Protein AF-A0A4Y8C8K5-F1 (afdb_monomer_lite)

pLDDT: mean 85.99, std 13.45, range [51.09, 97.0]

Secondary structure (DSSP, 8-state):
--S--SSSS-----SSS----TT----S------PPPPPP--HHHHHHH--TTEEEEE-SS-EEEEES--SHHHHHHHHHHH-

Foldseek 3Di:
DQDDDPDPDDDDDDPPDDDPCPPDDPDDDPPPDDDDDDDDADPVNQVVPDDPQKDWDDDPVDIDIDGVDNDPVVVVVVVVVVD

Sequence (83 aa):
IIGEHSRPNDLDVNPIKGKNLTNVRASGSDDAIKLVPPRKLSLERALEWIEEDELVEVTPVNVRVRKRYLDPTQRKRMEKAKS

Radius of gyration: 16.89 Å; chains: 1; bounding box: 41×37×35 Å

Structure (mmCIF, N/CA/C/O backbone):
data_AF-A0A4Y8C8K5-F1
#
_entry.id   AF-A0A4Y8C8K5-F1
#
loop_
_atom_site.group_PDB
_atom_site.id
_atom_site.type_symbol
_atom_site.label_atom_id
_atom_site.label_alt_id
_atom_site.label_comp_id
_atom_site.label_asym_id
_atom_site.label_entity_id
_atom_site.label_seq_id
_atom_site.pdbx_PDB_ins_code
_atom_site.Cartn_x
_atom_site.Cartn_y
_atom_site.Cartn_z
_atom_site.occupancy
_atom_site.B_iso_or_equiv
_atom_site.auth_seq_id
_atom_site.auth_comp_id
_atom_site.auth_asym_id
_atom_site.auth_atom_id
_atom_site.pdbx_PDB_model_num
ATOM 1 N N . ILE A 1 1 ? -1.548 0.243 -1.751 1.00 93.56 1 ILE A N 1
ATOM 2 C CA . ILE A 1 1 ? -0.218 0.259 -1.111 1.00 93.56 1 ILE A CA 1
ATOM 3 C C . ILE A 1 1 ? 0.766 -0.342 -2.094 1.00 93.56 1 ILE A C 1
ATOM 5 O O . ILE A 1 1 ? 0.400 -1.284 -2.787 1.00 93.56 1 ILE A O 1
ATOM 9 N N . ILE A 1 2 ? 1.942 0.267 -2.244 1.00 92.69 2 ILE A N 1
ATOM 10 C CA . ILE A 1 2 ? 2.903 -0.091 -3.303 1.00 92.69 2 ILE A CA 1
ATOM 11 C C . ILE A 1 2 ? 4.245 -0.600 -2.764 1.00 92.69 2 ILE A C 1
ATOM 13 O O . ILE A 1 2 ? 5.093 -1.015 -3.547 1.00 92.69 2 ILE A O 1
ATOM 17 N N . GLY A 1 3 ? 4.450 -0.568 -1.449 1.00 92.19 3 GLY A N 1
ATOM 18 C CA . GLY A 1 3 ? 5.686 -0.991 -0.809 1.00 92.19 3 GLY A CA 1
ATOM 19 C C . GLY A 1 3 ? 5.640 -0.775 0.697 1.00 92.19 3 GLY A C 1
ATOM 20 O O . GLY A 1 3 ? 4.655 -0.268 1.228 1.00 92.19 3 GLY A O 1
ATOM 21 N N . GLU A 1 4 ? 6.728 -1.165 1.348 1.00 91.88 4 GLU A N 1
ATOM 22 C CA . GLU A 1 4 ? 6.943 -1.042 2.786 1.00 91.88 4 GLU A CA 1
ATOM 23 C C . GLU A 1 4 ? 7.827 0.179 3.058 1.00 91.88 4 GLU A C 1
ATOM 25 O O . GLU A 1 4 ? 8.849 0.381 2.393 1.00 91.88 4 GLU A O 1
ATOM 30 N N . HIS A 1 5 ? 7.426 1.011 4.015 1.00 95.00 5 HIS A N 1
ATOM 31 C CA . HIS A 1 5 ? 8.250 2.127 4.455 1.00 95.00 5 HIS A CA 1
ATOM 32 C C . HIS A 1 5 ? 9.252 1.636 5.505 1.00 95.00 5 HIS A C 1
ATOM 34 O O . HIS A 1 5 ? 8.915 0.852 6.381 1.00 95.00 5 HIS A O 1
ATOM 40 N N . SER A 1 6 ? 10.498 2.112 5.447 1.00 94.12 6 SER A N 1
ATOM 41 C CA . SER A 1 6 ? 11.542 1.727 6.412 1.00 94.12 6 SER A CA 1
ATOM 42 C C . SER A 1 6 ? 11.332 2.295 7.819 1.00 94.12 6 SER A C 1
ATOM 44 O O . SER A 1 6 ? 12.099 1.988 8.730 1.00 94.12 6 SER A O 1
ATOM 46 N N . ARG A 1 7 ? 10.330 3.160 7.995 1.00 94.62 7 ARG A N 1
ATOM 47 C CA . ARG A 1 7 ? 9.940 3.766 9.268 1.00 94.62 7 ARG A CA 1
ATOM 48 C C . ARG A 1 7 ? 8.521 3.319 9.619 1.00 94.62 7 ARG A C 1
ATOM 50 O O . ARG A 1 7 ? 7.744 3.069 8.704 1.00 94.62 7 ARG A O 1
ATOM 57 N N . PRO A 1 8 ? 8.160 3.309 10.912 1.00 90.50 8 PRO A N 1
ATOM 58 C CA . PRO A 1 8 ? 6.867 2.799 11.375 1.00 90.50 8 PRO A CA 1
ATOM 59 C C . PRO A 1 8 ? 5.656 3.651 10.967 1.00 90.50 8 PRO A C 1
ATOM 61 O O . PRO A 1 8 ? 4.530 3.272 11.246 1.00 90.50 8 PRO A O 1
ATOM 64 N N . ASN A 1 9 ? 5.858 4.826 10.368 1.00 90.38 9 ASN A N 1
ATOM 65 C CA . ASN A 1 9 ? 4.764 5.686 9.934 1.00 90.38 9 ASN A CA 1
ATOM 66 C C . ASN A 1 9 ? 4.428 5.464 8.458 1.00 90.38 9 ASN A C 1
ATOM 68 O O . ASN A 1 9 ? 5.326 5.260 7.642 1.00 90.38 9 ASN A O 1
ATOM 72 N N . ASP A 1 10 ? 3.170 5.666 8.087 1.00 91.38 10 ASP A N 1
ATOM 73 C CA . ASP A 1 10 ? 2.769 5.676 6.683 1.00 91.38 10 ASP A CA 1
ATOM 74 C C . ASP A 1 10 ? 3.363 6.867 5.918 1.00 91.38 10 ASP A C 1
ATOM 76 O O . ASP A 1 10 ? 3.568 7.962 6.462 1.00 91.38 10 ASP A O 1
ATOM 80 N N . LEU A 1 11 ? 3.633 6.651 4.627 1.00 92.50 11 LEU A N 1
ATOM 81 C CA . LEU A 1 11 ? 4.107 7.680 3.708 1.00 92.50 11 LEU A CA 1
ATOM 82 C C . LEU A 1 11 ? 3.341 7.630 2.385 1.00 92.50 11 LEU A C 1
ATOM 84 O O . LEU A 1 11 ? 3.404 6.652 1.639 1.00 92.50 11 LEU A O 1
ATOM 88 N N . ASP A 1 12 ? 2.686 8.740 2.057 1.00 91.69 12 ASP A N 1
ATOM 89 C CA . ASP A 1 12 ? 2.046 8.925 0.761 1.00 91.69 12 ASP A CA 1
ATOM 90 C C . ASP A 1 12 ? 3.066 9.380 -0.282 1.00 91.69 12 ASP A C 1
ATOM 92 O O . ASP A 1 12 ? 3.726 10.41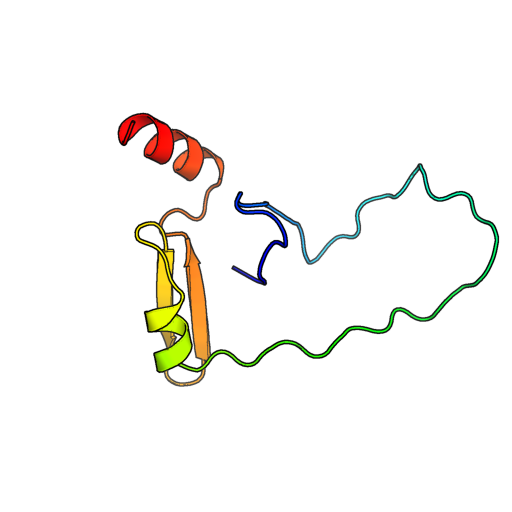3 -0.133 1.00 91.69 12 ASP A O 1
ATOM 96 N N . VAL A 1 13 ? 3.180 8.614 -1.365 1.00 91.25 13 VAL A N 1
ATOM 97 C CA . VAL A 1 13 ? 4.133 8.869 -2.449 1.00 91.25 13 VAL A CA 1
ATOM 98 C C . VAL A 1 13 ? 3.450 8.825 -3.810 1.00 91.25 13 VAL A C 1
ATOM 100 O O . VAL A 1 13 ? 2.438 8.152 -4.000 1.00 91.25 13 VAL A O 1
ATOM 103 N N . ASN A 1 14 ? 4.032 9.530 -4.781 1.00 90.69 14 ASN A N 1
ATOM 104 C CA . ASN A 1 14 ? 3.619 9.460 -6.177 1.00 90.69 14 ASN A CA 1
ATOM 105 C C . ASN A 1 14 ? 4.571 8.526 -6.948 1.00 90.69 14 ASN A C 1
ATOM 107 O O . ASN A 1 14 ? 5.733 8.890 -7.123 1.00 90.69 14 ASN A O 1
ATOM 111 N N . PRO A 1 15 ? 4.111 7.354 -7.424 1.00 90.19 15 PRO A N 1
ATOM 112 C CA . PRO A 1 15 ? 4.955 6.432 -8.183 1.00 90.19 15 PRO A CA 1
ATOM 113 C C . PRO A 1 15 ? 5.088 6.788 -9.672 1.00 90.19 15 PRO A C 1
ATOM 115 O O . PRO A 1 15 ? 5.907 6.194 -10.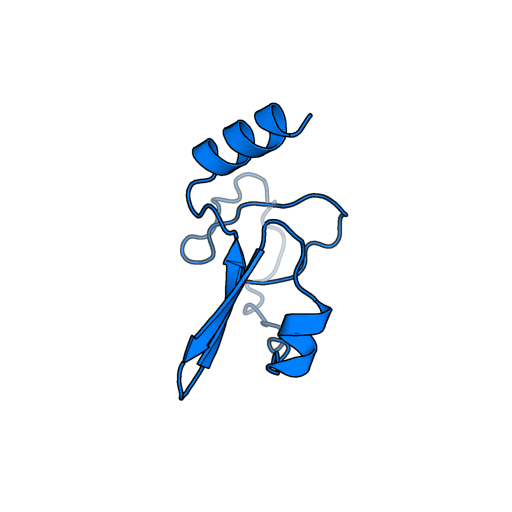362 1.00 90.19 15 PRO A O 1
ATOM 118 N N . ILE A 1 16 ? 4.275 7.715 -10.188 1.00 89.81 16 ILE A N 1
ATOM 119 C CA . ILE A 1 16 ? 4.197 8.045 -11.621 1.00 89.81 16 ILE A CA 1
ATOM 120 C C . ILE A 1 16 ? 5.119 9.216 -11.957 1.00 89.81 16 ILE A C 1
ATOM 122 O O . ILE A 1 16 ? 5.781 9.223 -12.993 1.00 89.81 16 ILE A O 1
ATOM 126 N N . LYS A 1 17 ? 5.144 10.234 -11.092 1.00 87.06 17 LYS A N 1
ATOM 127 C CA . LYS A 1 17 ? 5.883 11.470 -11.337 1.00 87.06 17 LYS A CA 1
ATOM 128 C C . LYS A 1 17 ? 7.070 11.582 -10.393 1.00 87.06 17 LYS A C 1
ATOM 130 O O . LYS A 1 17 ? 6.897 11.660 -9.178 1.00 87.06 17 LYS A O 1
ATOM 135 N N . GLY A 1 18 ? 8.264 11.671 -10.979 1.00 78.88 18 GLY A N 1
ATOM 136 C CA . GLY A 1 18 ? 9.483 11.992 -10.249 1.00 78.88 18 GLY A CA 1
ATOM 137 C C . GLY A 1 18 ? 9.355 13.329 -9.518 1.00 78.88 18 GLY A C 1
ATOM 138 O O . GLY A 1 18 ? 8.776 14.295 -10.026 1.00 78.88 18 GLY A O 1
ATOM 139 N N . LYS A 1 19 ? 9.896 13.391 -8.304 1.00 75.38 19 LYS A N 1
ATOM 140 C CA . LYS A 1 19 ? 10.033 14.653 -7.579 1.00 75.38 19 LYS A CA 1
ATOM 141 C C . LYS A 1 19 ? 11.158 15.453 -8.235 1.00 75.38 19 LYS A C 1
ATOM 143 O O . LYS A 1 19 ? 12.241 14.913 -8.432 1.00 75.38 19 LYS A O 1
ATOM 148 N N . ASN A 1 20 ? 10.927 16.733 -8.531 1.00 61.69 20 ASN A N 1
ATOM 149 C CA . ASN A 1 20 ? 12.016 17.620 -8.937 1.00 61.69 20 ASN A CA 1
ATOM 150 C C . ASN A 1 20 ? 12.993 17.753 -7.765 1.00 61.69 20 ASN A C 1
ATOM 152 O O . ASN A 1 20 ? 12.687 18.372 -6.745 1.00 61.69 20 ASN A O 1
ATOM 156 N N . LEU A 1 21 ? 14.149 17.111 -7.900 1.00 63.06 21 LEU A N 1
ATOM 157 C CA . LEU A 1 21 ? 15.233 17.162 -6.935 1.00 63.06 21 LEU A CA 1
ATOM 158 C C . LEU A 1 21 ? 16.051 18.426 -7.208 1.00 63.06 21 LEU A C 1
ATOM 160 O O . LEU A 1 21 ? 17.042 18.392 -7.922 1.00 63.06 21 LEU A O 1
ATOM 164 N N . THR A 1 22 ? 15.647 19.558 -6.637 1.00 56.84 22 THR A N 1
ATOM 165 C CA . THR A 1 22 ? 16.432 20.804 -6.711 1.00 56.84 22 THR A CA 1
ATOM 166 C C . THR A 1 22 ? 17.738 20.750 -5.905 1.00 56.84 22 THR A C 1
ATOM 168 O O . THR A 1 22 ? 18.594 21.606 -6.089 1.00 56.84 22 THR A O 1
ATOM 171 N N . ASN A 1 23 ? 17.927 19.732 -5.052 1.00 51.09 23 ASN A N 1
ATOM 172 C CA . ASN A 1 23 ? 19.064 19.607 -4.128 1.00 51.09 23 ASN A CA 1
ATOM 173 C C . ASN A 1 23 ? 20.068 18.489 -4.472 1.00 51.09 23 ASN A C 1
ATOM 175 O O . ASN A 1 23 ? 20.874 18.122 -3.617 1.00 51.09 23 ASN A O 1
ATOM 179 N N . VAL A 1 24 ? 20.059 17.933 -5.687 1.00 58.81 24 VAL A N 1
ATOM 180 C CA . VAL A 1 24 ? 21.121 17.000 -6.105 1.00 58.81 24 VAL A CA 1
ATOM 181 C C . VAL A 1 24 ? 22.209 17.805 -6.803 1.00 58.81 24 VAL A C 1
ATOM 183 O O . VAL A 1 24 ? 22.059 18.228 -7.945 1.00 58.81 24 VAL A O 1
ATOM 186 N N . ARG A 1 25 ? 23.304 18.057 -6.076 1.00 52.47 25 ARG A N 1
ATOM 187 C CA . ARG A 1 25 ? 24.562 18.542 -6.650 1.00 52.47 25 ARG A CA 1
ATOM 188 C C . ARG A 1 25 ? 24.963 17.564 -7.751 1.00 52.47 25 ARG A C 1
ATOM 190 O O . ARG A 1 25 ? 25.286 16.416 -7.465 1.00 52.47 25 ARG A O 1
ATOM 197 N N . ALA A 1 26 ? 24.898 18.023 -8.994 1.00 56.00 26 ALA A N 1
ATOM 198 C CA . ALA A 1 26 ? 25.405 17.307 -10.149 1.00 56.00 26 ALA A CA 1
ATOM 199 C C . ALA A 1 26 ? 26.929 17.185 -10.025 1.00 56.00 26 ALA A C 1
ATOM 201 O O . ALA A 1 26 ? 27.677 18.067 -10.436 1.00 56.00 26 ALA A O 1
ATOM 202 N N . SER A 1 27 ? 27.395 16.105 -9.413 1.00 52.22 27 SER A N 1
ATOM 203 C CA . SER A 1 27 ? 28.784 15.680 -9.511 1.00 52.22 27 SER A CA 1
ATOM 204 C C . SER A 1 27 ? 28.803 14.183 -9.770 1.00 52.22 27 SER A C 1
ATOM 206 O O . SER A 1 27 ? 28.892 13.386 -8.840 1.00 52.22 27 SER A O 1
ATOM 208 N N . GLY A 1 28 ? 28.710 13.835 -11.051 1.00 55.03 28 GLY A N 1
ATOM 209 C CA . GLY A 1 28 ? 29.033 12.506 -11.549 1.00 55.03 28 GLY A CA 1
ATOM 210 C C . GLY A 1 28 ? 27.829 11.606 -11.812 1.00 55.03 28 GLY A C 1
ATOM 211 O O . GLY A 1 28 ? 26.995 11.390 -10.940 1.00 55.03 28 GLY A O 1
ATOM 212 N N . SER A 1 29 ? 27.856 11.044 -13.023 1.00 52.66 29 SER A N 1
ATOM 213 C CA . SER A 1 29 ? 27.196 9.822 -13.504 1.00 52.66 29 SER A CA 1
ATOM 214 C C . SER A 1 29 ? 25.673 9.827 -13.693 1.00 52.66 29 SER A C 1
ATOM 216 O O . SER A 1 29 ? 24.901 9.692 -12.748 1.00 52.66 29 SER A O 1
ATOM 218 N N . ASP A 1 30 ? 25.275 9.847 -14.973 1.00 59.34 30 ASP A N 1
ATOM 219 C CA . ASP A 1 30 ? 24.072 9.200 -15.518 1.00 59.34 30 ASP A CA 1
ATOM 220 C C . ASP A 1 30 ? 24.098 7.689 -15.210 1.00 59.34 30 ASP A C 1
ATOM 222 O O . ASP A 1 30 ? 24.285 6.841 -16.086 1.00 59.34 30 ASP A O 1
ATOM 226 N N . ASP A 1 31 ? 23.950 7.326 -13.939 1.00 62.97 31 ASP A N 1
ATOM 227 C CA . ASP A 1 31 ? 23.723 5.939 -13.565 1.00 62.97 31 ASP A CA 1
ATOM 228 C C . ASP A 1 31 ? 22.312 5.557 -14.012 1.00 62.97 31 ASP A C 1
ATOM 230 O O . ASP A 1 31 ? 21.307 6.072 -13.514 1.00 62.97 31 ASP A O 1
ATOM 234 N N . ALA A 1 32 ? 22.224 4.635 -14.972 1.00 71.19 32 ALA A N 1
ATOM 235 C CA . ALA A 1 32 ? 20.960 4.019 -15.344 1.00 71.19 32 ALA A CA 1
ATOM 236 C C . ALA A 1 32 ? 20.264 3.490 -14.078 1.00 71.19 32 ALA A C 1
ATOM 238 O O . ALA A 1 32 ? 20.837 2.694 -13.328 1.00 71.19 32 ALA A O 1
ATOM 239 N N . ILE A 1 33 ? 19.029 3.938 -13.833 1.00 74.38 33 ILE A N 1
ATOM 240 C CA . ILE A 1 33 ? 18.267 3.590 -12.629 1.00 74.38 33 ILE A CA 1
ATOM 241 C C . ILE A 1 33 ? 18.062 2.071 -12.591 1.00 74.38 33 ILE A C 1
ATOM 243 O O . ILE A 1 33 ? 17.284 1.512 -13.366 1.00 74.38 33 ILE A O 1
ATOM 247 N N . LYS A 1 34 ? 18.742 1.391 -11.664 1.00 83.81 34 LYS A N 1
ATOM 248 C CA . LYS A 1 34 ? 18.538 -0.037 -11.400 1.00 83.81 34 LYS A CA 1
ATOM 249 C C . LYS A 1 34 ? 17.420 -0.205 -10.378 1.00 83.81 34 LYS A C 1
ATOM 251 O O . LYS A 1 34 ? 17.575 0.161 -9.215 1.00 83.81 34 LYS A O 1
ATOM 256 N N . LEU A 1 35 ? 16.297 -0.776 -10.808 1.00 87.06 35 LEU A N 1
A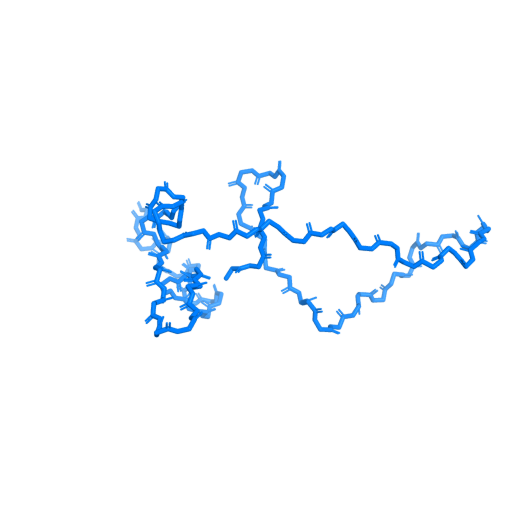TOM 257 C CA . LEU A 1 35 ? 15.179 -1.101 -9.924 1.00 87.06 35 LEU A CA 1
ATOM 258 C C . LEU A 1 35 ? 15.371 -2.493 -9.323 1.00 87.06 35 LEU A C 1
ATOM 260 O O . LEU A 1 35 ? 15.542 -3.476 -10.044 1.00 87.06 35 LEU A O 1
ATOM 264 N N . VAL A 1 36 ? 15.314 -2.578 -7.995 1.00 91.00 36 VAL A N 1
ATOM 265 C CA . VAL A 1 36 ? 15.268 -3.867 -7.297 1.00 91.00 36 VAL A CA 1
ATOM 266 C C . VAL A 1 36 ? 13.938 -4.556 -7.637 1.00 91.00 36 VAL A C 1
ATOM 268 O O . VAL A 1 36 ? 12.897 -3.893 -7.592 1.00 91.00 36 VAL A O 1
ATOM 271 N N . PRO A 1 37 ? 13.934 -5.861 -7.974 1.00 93.31 37 PRO A N 1
ATOM 272 C CA . PRO A 1 37 ? 12.703 -6.581 -8.270 1.00 93.31 37 PRO A CA 1
ATOM 273 C C . PRO A 1 37 ? 11.679 -6.481 -7.128 1.00 93.31 37 PRO A C 1
ATOM 275 O O . PRO A 1 37 ? 12.049 -6.625 -5.957 1.00 93.31 37 PRO A O 1
ATOM 278 N N . PRO A 1 38 ? 10.389 -6.270 -7.438 1.00 91.94 38 PRO A N 1
ATOM 279 C CA . PRO A 1 38 ? 9.358 -6.184 -6.418 1.00 91.94 38 PRO A CA 1
ATOM 280 C C . PRO A 1 38 ? 9.138 -7.542 -5.745 1.00 91.94 38 PRO A C 1
ATOM 282 O O . PRO A 1 38 ? 9.186 -8.600 -6.380 1.00 91.94 38 PRO A O 1
ATOM 285 N N . ARG A 1 39 ? 8.840 -7.516 -4.443 1.00 89.69 39 ARG A N 1
ATOM 286 C CA . ARG A 1 39 ? 8.432 -8.713 -3.701 1.00 89.69 39 ARG A CA 1
ATOM 287 C C . ARG A 1 39 ? 7.041 -9.140 -4.171 1.00 89.69 39 ARG A C 1
ATOM 289 O O . ARG A 1 39 ? 6.106 -8.344 -4.136 1.00 89.69 39 ARG A O 1
ATOM 296 N N . LYS A 1 40 ? 6.891 -10.401 -4.584 1.00 89.38 40 LYS A N 1
ATOM 297 C CA . LYS A 1 40 ? 5.571 -10.975 -4.876 1.00 89.38 40 LYS A CA 1
ATOM 298 C C . LYS A 1 40 ? 4.818 -11.206 -3.567 1.00 89.38 40 LYS A C 1
ATOM 300 O O . LYS A 1 40 ? 5.35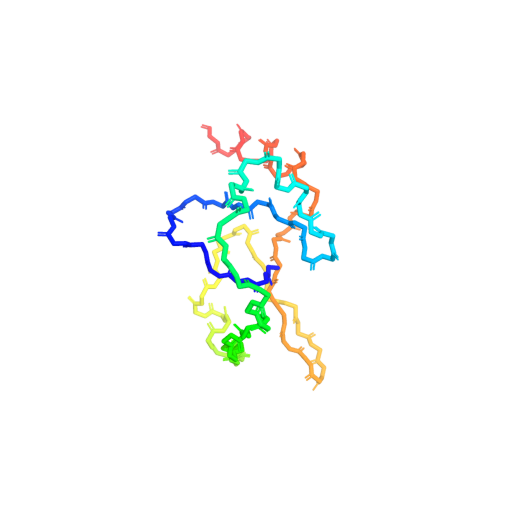6 -11.825 -2.648 1.00 89.38 40 LYS A O 1
ATOM 305 N N . LEU A 1 41 ? 3.586 -10.715 -3.503 1.00 89.38 41 LEU A N 1
ATOM 306 C CA . LEU A 1 41 ? 2.700 -10.883 -2.359 1.00 89.38 41 LEU A CA 1
ATOM 307 C C . LEU A 1 41 ? 1.675 -11.974 -2.692 1.00 89.38 41 LEU A C 1
ATOM 309 O O . LEU A 1 41 ? 0.885 -11.802 -3.620 1.00 89.38 41 LEU A O 1
ATOM 313 N N . SER A 1 42 ? 1.729 -13.110 -1.989 1.00 93.56 42 SER A N 1
ATOM 314 C CA . SER A 1 42 ? 0.679 -14.135 -2.076 1.00 93.56 42 SER A CA 1
ATOM 315 C C . SER A 1 42 ? -0.545 -13.709 -1.263 1.00 93.56 42 SER A C 1
ATOM 317 O O . SER A 1 42 ? -0.472 -12.748 -0.495 1.00 93.56 42 SER A O 1
ATOM 319 N N . LEU A 1 43 ? -1.666 -14.415 -1.416 1.00 93.44 43 LEU A N 1
ATOM 320 C CA . LEU A 1 43 ? -2.878 -14.119 -0.652 1.00 93.44 43 LEU A CA 1
ATOM 321 C C . LEU A 1 43 ? -2.652 -14.302 0.852 1.00 93.44 43 LEU A C 1
ATOM 323 O O . LEU A 1 43 ? -3.006 -13.432 1.637 1.00 93.44 43 LEU A O 1
ATOM 327 N N . GLU A 1 44 ? -2.015 -15.401 1.238 1.00 94.69 44 GLU A N 1
ATOM 328 C CA . GLU A 1 44 ? -1.724 -15.748 2.629 1.00 94.69 44 GLU A CA 1
ATOM 329 C C . GLU A 1 44 ? -0.824 -14.688 3.258 1.00 94.69 44 GLU A C 1
ATOM 331 O O . GLU A 1 44 ? -1.133 -14.144 4.314 1.00 94.69 44 GLU A O 1
ATOM 336 N N . ARG A 1 45 ? 0.245 -14.316 2.544 1.00 93.56 45 ARG A N 1
ATOM 337 C CA . ARG A 1 45 ? 1.162 -13.273 2.994 1.00 93.56 45 ARG A CA 1
ATOM 338 C C . ARG A 1 45 ? 0.484 -11.908 3.070 1.00 93.56 45 ARG A C 1
ATOM 340 O O . ARG A 1 45 ? 0.814 -11.127 3.948 1.00 93.56 45 ARG A O 1
ATOM 347 N N . ALA A 1 46 ? -0.435 -11.600 2.155 1.00 94.31 46 ALA A N 1
ATOM 348 C CA . ALA A 1 46 ? -1.198 -10.358 2.212 1.00 94.31 46 ALA A CA 1
ATOM 349 C C . ALA A 1 46 ? -2.091 -10.319 3.458 1.00 94.31 46 ALA A C 1
ATOM 351 O O . ALA A 1 46 ? -2.112 -9.305 4.142 1.00 94.31 46 ALA A O 1
ATOM 352 N N . LEU A 1 47 ? -2.785 -11.417 3.769 1.00 94.00 47 LEU A N 1
ATOM 353 C CA . LEU A 1 47 ? -3.660 -11.514 4.940 1.00 94.00 47 LEU A CA 1
ATOM 354 C C . LEU A 1 47 ? -2.898 -11.407 6.265 1.00 94.00 47 LEU A C 1
ATOM 356 O O . LEU A 1 47 ? -3.412 -10.802 7.196 1.00 94.00 47 LEU A O 1
ATOM 360 N N . GLU A 1 48 ? -1.690 -11.963 6.342 1.00 94.69 48 GLU A N 1
ATOM 361 C CA . GLU A 1 48 ? -0.817 -11.821 7.515 1.00 94.69 48 GLU A CA 1
ATOM 362 C C . GLU A 1 48 ? -0.255 -10.398 7.658 1.00 94.69 48 GLU A C 1
ATOM 364 O O . GLU A 1 48 ? 0.018 -9.943 8.764 1.00 94.69 48 GLU A O 1
ATOM 369 N N . TRP A 1 49 ? -0.065 -9.700 6.537 1.00 92.62 49 TRP A N 1
ATOM 370 C CA . TRP A 1 49 ? 0.631 -8.418 6.501 1.00 92.62 49 TRP A CA 1
ATOM 371 C C . TRP A 1 49 ? -0.261 -7.199 6.764 1.00 92.62 49 TRP A C 1
ATOM 373 O O . TRP A 1 49 ? 0.244 -6.197 7.258 1.00 92.62 49 TRP A O 1
ATOM 383 N N . ILE A 1 50 ? -1.548 -7.249 6.406 1.00 94.38 50 ILE A N 1
ATOM 384 C CA . ILE A 1 50 ? -2.432 -6.077 6.509 1.00 94.38 50 ILE A CA 1
ATOM 385 C C . ILE A 1 50 ? -2.726 -5.645 7.949 1.00 94.38 50 ILE A C 1
ATOM 387 O O . ILE A 1 50 ? -2.869 -6.467 8.851 1.00 94.38 50 ILE A O 1
ATOM 391 N N . GLU A 1 51 ? -2.937 -4.342 8.127 1.00 93.00 51 GLU A N 1
ATOM 392 C CA . GLU A 1 51 ? -3.413 -3.750 9.383 1.00 93.00 51 GLU A CA 1
ATOM 393 C C . GLU A 1 51 ? -4.942 -3.527 9.413 1.00 93.00 51 GLU A C 1
ATOM 395 O O . GLU A 1 51 ? -5.660 -3.720 8.429 1.00 93.00 51 GLU A O 1
ATOM 400 N N . GLU A 1 52 ? -5.480 -3.092 10.560 1.00 91.88 52 GLU A N 1
ATOM 401 C CA . GLU A 1 52 ? -6.926 -2.885 10.754 1.00 91.88 52 GLU A CA 1
ATOM 402 C C . GLU A 1 52 ? -7.551 -1.838 9.817 1.00 91.88 52 GLU A C 1
ATOM 404 O O . GLU A 1 52 ? -8.756 -1.886 9.543 1.00 91.88 52 GLU A O 1
ATOM 409 N N . ASP A 1 53 ? -6.774 -0.848 9.377 1.00 93.19 53 ASP A N 1
ATOM 410 C CA . ASP A 1 53 ? -7.212 0.211 8.467 1.00 93.19 53 ASP A CA 1
ATOM 411 C C . ASP A 1 53 ? -6.939 -0.131 6.992 1.00 93.19 53 ASP A C 1
ATOM 413 O O . ASP A 1 53 ? -7.167 0.697 6.104 1.00 93.19 53 ASP A O 1
ATOM 417 N N . GLU A 1 54 ? -6.519 -1.364 6.712 1.00 95.38 54 GLU A N 1
ATOM 418 C CA . GLU A 1 54 ? -6.182 -1.882 5.392 1.00 95.38 54 GLU A CA 1
ATOM 419 C C . GLU A 1 54 ? -7.125 -3.000 4.953 1.00 95.38 54 GLU A C 1
ATOM 421 O O . GLU A 1 54 ? -7.917 -3.544 5.720 1.00 95.38 54 GLU A O 1
ATOM 426 N N . LEU A 1 55 ? -7.102 -3.282 3.652 1.00 96.19 55 LEU A N 1
ATOM 427 C CA . LEU A 1 55 ? -7.915 -4.298 3.003 1.00 96.19 55 LEU A CA 1
ATOM 428 C C . LEU A 1 55 ? -7.096 -5.001 1.919 1.00 96.19 55 LEU A C 1
ATOM 430 O O . LEU A 1 55 ? -6.373 -4.358 1.145 1.00 96.19 55 LEU A O 1
ATOM 434 N N . VAL A 1 56 ? -7.288 -6.316 1.816 1.00 97.00 56 VAL A N 1
ATOM 435 C CA . VAL A 1 56 ? -6.829 -7.108 0.675 1.00 97.00 56 VAL A CA 1
ATOM 436 C C . VAL A 1 56 ? -7.920 -7.107 -0.392 1.00 97.00 56 VAL A C 1
ATOM 438 O O . VAL A 1 56 ? -9.037 -7.571 -0.178 1.00 97.00 56 VAL A O 1
ATOM 441 N N . GLU A 1 57 ? -7.592 -6.575 -1.561 1.00 96.12 57 GLU A N 1
ATOM 442 C CA . GLU A 1 57 ? -8.427 -6.638 -2.750 1.00 96.12 57 GLU A CA 1
ATOM 443 C C . GLU A 1 57 ? -8.034 -7.872 -3.568 1.00 96.12 57 GLU A C 1
ATOM 445 O O . GLU A 1 57 ? -6.908 -7.973 -4.064 1.00 96.12 57 GLU A O 1
ATOM 450 N N . VAL A 1 58 ? -8.972 -8.806 -3.712 1.00 95.69 58 VAL A N 1
ATOM 451 C CA . VAL A 1 58 ? -8.751 -10.077 -4.406 1.00 95.69 58 VAL A CA 1
ATOM 452 C C . VAL A 1 58 ? -9.550 -10.103 -5.701 1.00 95.69 58 VAL A C 1
ATOM 454 O O . VAL A 1 58 ? -10.750 -9.839 -5.727 1.00 95.69 58 VAL A O 1
ATOM 457 N N . THR A 1 59 ? -8.870 -10.455 -6.784 1.00 95.06 59 THR A N 1
ATOM 458 C CA . THR A 1 59 ? -9.453 -10.740 -8.097 1.00 95.06 59 THR A CA 1
ATOM 459 C C . THR A 1 59 ? -8.920 -12.092 -8.579 1.00 95.06 59 THR A C 1
ATOM 461 O O . THR A 1 59 ? -7.895 -12.540 -8.064 1.00 95.06 59 THR A O 1
ATOM 464 N N . PRO A 1 60 ? -9.529 -12.738 -9.591 1.00 96.38 60 PRO A N 1
ATOM 465 C CA . PRO A 1 60 ? -9.054 -14.041 -10.069 1.00 96.38 60 PRO A CA 1
ATOM 466 C C . PRO A 1 60 ? -7.589 -14.058 -10.532 1.00 96.38 60 PRO A C 1
ATOM 468 O O . PRO A 1 60 ? -6.954 -15.104 -10.519 1.00 96.38 60 PRO A O 1
ATOM 471 N N . VAL A 1 61 ? -7.057 -12.905 -10.952 1.00 94.31 61 VAL A N 1
ATOM 472 C CA . VAL A 1 61 ? -5.695 -12.783 -11.497 1.00 94.31 61 VAL A CA 1
ATOM 473 C C . VAL A 1 61 ? -4.738 -12.113 -10.512 1.00 94.31 61 VAL A C 1
ATOM 475 O O . VAL A 1 61 ? -3.543 -12.390 -10.532 1.00 94.31 61 VAL A O 1
ATOM 478 N N . ASN A 1 62 ? -5.239 -11.216 -9.659 1.00 94.19 62 ASN A N 1
ATOM 479 C CA . ASN A 1 62 ? -4.398 -10.334 -8.856 1.00 94.19 62 ASN A CA 1
ATOM 480 C C . ASN A 1 62 ? -4.864 -10.248 -7.405 1.00 94.19 62 ASN A C 1
ATOM 482 O O . ASN A 1 62 ? -6.059 -10.124 -7.132 1.00 94.19 62 ASN A O 1
ATOM 486 N N . VAL A 1 63 ? -3.883 -10.173 -6.509 1.00 94.75 63 VAL A N 1
ATOM 487 C CA . VAL A 1 63 ? -4.046 -9.804 -5.102 1.00 94.75 63 VAL A CA 1
ATOM 488 C C . VAL A 1 63 ? -3.362 -8.456 -4.894 1.00 94.75 63 VAL A C 1
ATOM 490 O O . VAL A 1 63 ? -2.207 -8.273 -5.283 1.00 94.75 63 VAL A O 1
ATOM 493 N N . ARG A 1 64 ? -4.076 -7.490 -4.317 1.00 95.50 64 ARG A N 1
ATOM 494 C CA . ARG A 1 64 ? -3.562 -6.145 -4.027 1.00 95.50 64 ARG A CA 1
ATOM 495 C C . ARG A 1 64 ? -3.870 -5.765 -2.589 1.00 95.50 64 ARG A C 1
ATOM 497 O O . ARG A 1 64 ? -4.879 -6.190 -2.043 1.00 95.50 64 ARG A O 1
ATOM 504 N N . VAL A 1 65 ? -3.044 -4.899 -2.008 1.00 95.81 65 VAL A N 1
ATOM 505 C CA . VAL A 1 65 ? -3.328 -4.299 -0.700 1.00 95.81 65 VAL A CA 1
ATOM 506 C C . VAL A 1 65 ? -3.598 -2.812 -0.851 1.00 95.81 65 VAL A C 1
ATOM 508 O O . VAL A 1 65 ? -2.920 -2.103 -1.605 1.00 95.81 65 VAL A O 1
ATOM 511 N N . ARG A 1 66 ? -4.592 -2.317 -0.122 1.00 96.25 66 ARG A N 1
ATOM 512 C CA . ARG A 1 66 ? -5.006 -0.914 -0.110 1.00 96.25 66 ARG A CA 1
ATOM 513 C C . ARG A 1 66 ? -5.444 -0.494 1.286 1.00 9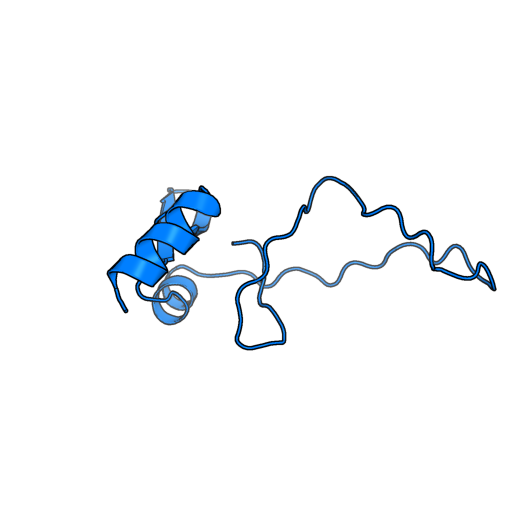6.25 66 ARG A C 1
ATOM 515 O O . ARG A 1 66 ? -5.928 -1.311 2.054 1.00 96.25 66 ARG A O 1
ATOM 522 N N . LYS A 1 67 ? -5.357 0.804 1.571 1.00 95.62 67 LYS A N 1
ATOM 523 C CA . LYS A 1 67 ? -6.026 1.387 2.735 1.00 95.62 67 LYS A CA 1
ATOM 524 C C . LYS A 1 67 ? -7.543 1.328 2.534 1.00 95.62 67 LYS A C 1
ATOM 526 O O . LYS A 1 67 ? -8.037 1.422 1.401 1.00 95.62 67 LYS A O 1
ATOM 531 N N . ARG A 1 68 ? -8.281 1.199 3.634 1.00 94.94 68 ARG A N 1
ATOM 532 C CA . ARG A 1 68 ? -9.748 1.257 3.671 1.00 94.94 68 ARG A CA 1
ATOM 533 C C . ARG A 1 68 ? -10.241 2.567 3.068 1.00 94.94 68 ARG A C 1
ATOM 535 O O . ARG A 1 68 ? -11.080 2.557 2.169 1.00 94.94 68 ARG A O 1
ATOM 542 N N . TYR A 1 69 ? -9.647 3.676 3.503 1.00 95.06 69 TYR A N 1
ATOM 543 C CA . TYR A 1 69 ? -9.881 5.004 2.946 1.00 95.06 69 TYR A CA 1
ATOM 544 C C . TYR A 1 69 ? -8.757 5.358 1.974 1.00 95.06 69 TYR A C 1
ATOM 546 O O . TYR A 1 69 ? -7.592 5.439 2.357 1.00 95.06 69 TYR A O 1
ATOM 554 N N . LEU A 1 70 ? -9.106 5.561 0.703 1.00 93.12 70 LEU A N 1
ATOM 555 C CA . LEU A 1 70 ? -8.125 5.916 -0.326 1.00 93.12 70 LEU A CA 1
ATOM 556 C C . LEU A 1 70 ? -7.693 7.378 -0.238 1.00 93.12 70 LEU A C 1
ATOM 558 O O . LEU A 1 70 ? -6.529 7.687 -0.477 1.00 93.12 70 LEU A O 1
ATOM 562 N N . ASP A 1 71 ? -8.627 8.269 0.094 1.00 93.94 71 ASP A N 1
ATOM 563 C CA . ASP A 1 71 ? -8.348 9.693 0.236 1.00 93.94 71 ASP A CA 1
ATOM 564 C C . ASP A 1 71 ? -7.498 9.934 1.503 1.00 93.94 71 ASP A C 1
ATOM 566 O O . ASP A 1 71 ? -7.948 9.617 2.613 1.00 93.94 71 ASP A O 1
ATOM 570 N N . PRO A 1 72 ? -6.282 10.505 1.379 1.00 91.50 72 PRO A N 1
ATOM 571 C CA . PRO A 1 72 ? -5.442 10.857 2.525 1.00 91.50 72 PRO A CA 1
ATOM 572 C C . PRO A 1 72 ? -6.138 11.780 3.533 1.00 91.50 72 PRO A C 1
ATOM 574 O O . PRO A 1 72 ? -5.908 11.681 4.738 1.00 91.50 72 PRO A O 1
ATOM 577 N N . THR A 1 73 ? -7.008 12.674 3.058 1.00 93.38 73 THR A N 1
ATOM 578 C CA . THR A 1 73 ? -7.762 13.597 3.915 1.00 93.38 73 THR A CA 1
ATOM 579 C C . THR A 1 73 ? -8.759 12.837 4.778 1.00 93.38 73 THR A C 1
ATOM 581 O O . THR A 1 73 ? -8.875 13.098 5.978 1.00 93.38 73 THR A O 1
ATOM 584 N N . GLN A 1 74 ? -9.446 11.858 4.185 1.00 93.25 74 GLN A N 1
ATOM 585 C CA . GLN A 1 74 ? -10.362 10.991 4.918 1.00 93.25 74 GLN A CA 1
ATOM 586 C C . GLN A 1 74 ? -9.613 10.129 5.934 1.00 93.25 74 GLN A C 1
ATOM 588 O O . GLN A 1 74 ? -10.070 10.044 7.069 1.00 93.25 74 GLN A O 1
ATOM 593 N N . ARG A 1 75 ? -8.438 9.579 5.591 1.00 92.50 75 ARG A N 1
ATOM 594 C CA . ARG A 1 75 ? -7.605 8.820 6.545 1.00 92.50 75 ARG A CA 1
ATOM 595 C C . ARG A 1 75 ? -7.278 9.625 7.797 1.00 92.50 75 ARG A C 1
ATOM 597 O O . ARG A 1 75 ? -7.657 9.215 8.888 1.00 92.50 75 ARG A O 1
ATOM 604 N N . LYS A 1 76 ? -6.725 10.831 7.633 1.00 90.44 76 LYS A N 1
ATOM 605 C CA . LYS A 1 76 ? -6.410 11.727 8.762 1.00 90.44 76 LYS A CA 1
ATOM 606 C C . LYS A 1 76 ? -7.630 12.061 9.618 1.00 90.44 76 LYS A C 1
ATOM 608 O O . LYS A 1 76 ? -7.506 12.267 10.822 1.00 90.44 76 LYS A O 1
ATOM 613 N N . ARG A 1 77 ? -8.815 12.170 9.007 1.00 92.88 77 ARG A N 1
ATOM 614 C CA . ARG A 1 77 ? -10.065 12.414 9.739 1.00 92.88 77 ARG A CA 1
ATOM 615 C C . ARG A 1 77 ? -10.483 11.193 10.559 1.00 92.88 77 ARG A C 1
ATOM 617 O O . ARG A 1 77 ? -10.911 11.363 11.694 1.00 92.88 77 ARG A O 1
ATOM 624 N N . MET A 1 78 ? -10.365 9.996 9.993 1.00 90.88 78 MET A N 1
ATOM 625 C CA . MET A 1 78 ? -10.753 8.748 10.653 1.00 90.88 78 MET A CA 1
ATOM 626 C C . MET A 1 78 ? -9.777 8.356 11.765 1.00 90.88 78 MET A C 1
ATOM 628 O O . MET A 1 78 ? -10.226 7.923 12.818 1.00 90.88 78 MET A O 1
ATOM 632 N N . GLU A 1 79 ? -8.474 8.583 11.580 1.00 87.69 79 GLU A N 1
ATOM 633 C CA . GLU A 1 79 ? -7.459 8.413 12.630 1.00 87.69 79 GLU A CA 1
ATOM 634 C C . GLU A 1 79 ? -7.784 9.270 13.861 1.00 87.69 79 GLU A C 1
ATOM 636 O O . GLU A 1 79 ? -7.828 8.756 14.973 1.00 87.69 79 GLU A O 1
ATOM 641 N N . LYS A 1 80 ? -8.119 10.553 13.655 1.00 87.19 80 LYS A N 1
ATOM 642 C CA . LYS A 1 80 ? -8.530 11.473 14.733 1.00 87.19 80 LYS A CA 1
ATOM 643 C C . LYS A 1 80 ? -9.852 11.110 15.405 1.00 87.19 80 LYS A C 1
ATOM 645 O O . LYS A 1 80 ? -10.086 11.528 16.526 1.00 87.19 80 LYS A O 1
ATOM 650 N N . ALA A 1 81 ? -10.755 10.430 14.702 1.00 86.00 81 ALA A N 1
ATOM 651 C CA . ALA A 1 81 ? -12.023 9.986 15.281 1.00 86.00 81 ALA A CA 1
ATOM 652 C C . ALA A 1 81 ? -11.861 8.708 16.121 1.00 86.00 81 ALA A C 1
ATOM 654 O O . ALA A 1 81 ? -12.745 8.386 16.910 1.00 86.00 81 ALA A O 1
ATOM 655 N N . LYS A 1 82 ? -10.765 7.967 15.909 1.00 75.00 82 LYS A N 1
ATOM 656 C CA . LYS A 1 82 ? -10.427 6.735 16.629 1.00 75.00 82 LYS A CA 1
ATOM 657 C C . LYS A 1 82 ? -9.586 7.011 17.889 1.00 75.00 82 LYS A C 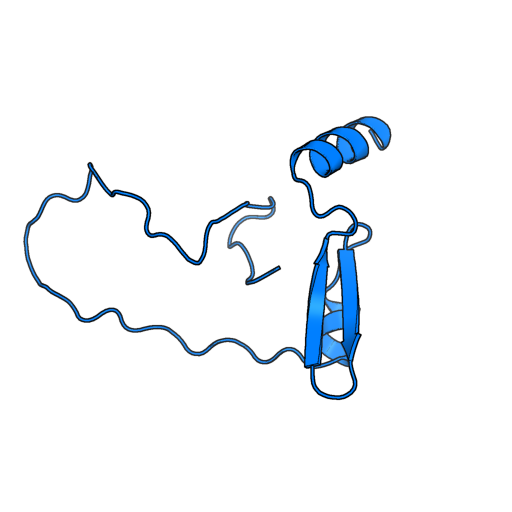1
ATOM 659 O O . LYS A 1 82 ? -9.544 6.145 18.757 1.00 75.00 82 LYS A O 1
ATOM 664 N N . SER A 1 83 ? -8.930 8.179 17.967 1.00 60.59 83 SER A N 1
ATOM 665 C CA . SER A 1 83 ? -8.204 8.698 19.143 1.00 60.59 83 SER A CA 1
ATOM 666 C C . SER A 1 83 ? -9.129 9.382 20.139 1.00 60.59 83 SER A C 1
ATOM 668 O O . SER A 1 83 ? -8.951 9.152 21.351 1.00 60.59 83 SER A O 1
#